Protein AF-K1QN65-F1 (afdb_monomer_lite)

Secondary structure (DSSP, 8-state):
--HHHHHHHHHHHTTSSS---------SSB-TT-B-SSGGGBTTS-EE--STTS--EEPPB-TTSB-SSGGGBPTTEEE-TTSBEEE-TT-EESSGGGBSSTT-EEEEPSSSS-EEEEPPP------TT----SHHHHHHHHHHHHHHHH-

Organism: Magallana gigas (NCBI:txid29159)

Sequence (151 aa):
MTPLGVLLLLLSAQVIQGQTLTIYTGSQCKSSNEECAGNDECCSRNCVLKNPGTNKRCSQSALGQRCLFGHDCEDDLKCGKMGQCCALYWQTCSKTKHCCDPNHRCVRVEGPTYRKCLYPRSNTVNLTGLRSWSVWNVLLYLILLRYFLIY

InterPro domains:
  IPR012632 Scorpion calcine [PS60028] (29-58)

Foldseek 3Di:
DDPVVVVVVVVVVVVPPDDPPPPPPPDQADAFFAADPALVRHQLSDWADPDPPDGTTHHAHEQFTFADAQVSHDPQWGQAPVRGTAHEFFGFDDAQVRHRDVQWGQADDPDDPTTGTDHPDPPPPVPVPPDPPPPVVVVVVVVVVVVVVVD

pLDDT: mean 78.66, std 17.0, range [43.91, 95.81]

Structure (mmCIF, N/CA/C/O backbone):
data_AF-K1QN65-F1
#
_entry.id   AF-K1QN65-F1
#
loop_
_atom_site.group_PDB
_atom_site.id
_atom_site.type_symbol
_atom_site.label_atom_id
_atom_site.label_alt_id
_atom_site.label_comp_id
_atom_site.label_asym_id
_atom_site.label_entity_id
_atom_site.label_seq_id
_atom_site.pdbx_PDB_ins_code
_atom_site.Cartn_x
_atom_site.Cartn_y
_atom_site.Cartn_z
_atom_site.occupancy
_atom_site.B_iso_or_equiv
_atom_site.auth_seq_id
_atom_site.auth_comp_id
_atom_site.auth_asym_id
_atom_site.auth_atom_id
_atom_site.pdbx_PDB_model_num
ATOM 1 N N . MET A 1 1 ? -39.515 -10.865 -48.310 1.00 51.31 1 MET A N 1
ATOM 2 C CA . MET A 1 1 ? -38.763 -10.140 -47.260 1.00 51.31 1 MET A CA 1
ATOM 3 C C . MET A 1 1 ? -37.483 -9.629 -47.893 1.00 51.31 1 MET A C 1
ATOM 5 O O . MET A 1 1 ? -36.727 -10.433 -48.421 1.00 51.31 1 MET A O 1
ATOM 9 N N . THR A 1 2 ? -37.305 -8.312 -47.973 1.00 48.38 2 THR A N 1
ATOM 10 C CA . THR A 1 2 ? -36.151 -7.703 -48.649 1.00 48.38 2 THR A CA 1
ATOM 11 C C . THR A 1 2 ? -34.904 -7.795 -47.757 1.00 48.38 2 THR A C 1
ATOM 13 O O . THR A 1 2 ? -35.020 -7.643 -46.539 1.00 48.38 2 THR A O 1
ATOM 16 N N . PRO A 1 3 ? -33.706 -8.025 -48.325 1.00 56.66 3 PRO A N 1
ATOM 17 C CA . PRO A 1 3 ? -32.462 -8.193 -47.557 1.00 56.66 3 PRO A CA 1
ATOM 18 C C . PRO A 1 3 ? -32.105 -6.966 -46.695 1.00 56.66 3 PRO A C 1
ATOM 20 O O . PRO A 1 3 ? -31.428 -7.093 -45.680 1.00 56.66 3 PRO A O 1
ATOM 23 N N . LEU A 1 4 ? -32.642 -5.791 -47.041 1.00 55.50 4 LEU A N 1
ATOM 24 C CA . LEU A 1 4 ? -32.541 -4.554 -46.261 1.00 55.50 4 LEU A CA 1
ATOM 25 C C . LEU A 1 4 ? -33.247 -4.619 -44.895 1.00 55.50 4 LEU A C 1
ATOM 27 O O . LEU A 1 4 ? -32.761 -4.030 -43.933 1.00 55.50 4 LEU A O 1
ATOM 31 N N . GLY A 1 5 ? -34.361 -5.350 -44.782 1.00 55.16 5 GLY A N 1
ATOM 32 C CA . GLY A 1 5 ? -35.112 -5.453 -43.525 1.00 55.16 5 GLY A CA 1
ATOM 33 C C . GLY A 1 5 ? -34.392 -6.284 -42.461 1.00 55.16 5 GLY A C 1
ATOM 34 O O . GLY A 1 5 ? -34.458 -5.968 -41.277 1.00 55.16 5 GLY A O 1
ATOM 35 N N . VAL A 1 6 ? -33.649 -7.311 -42.883 1.00 59.97 6 VAL A N 1
ATOM 36 C CA . VAL A 1 6 ? -32.860 -8.167 -41.979 1.00 59.97 6 VAL A CA 1
ATOM 37 C C . VAL A 1 6 ? -31.619 -7.427 -41.471 1.00 59.97 6 VAL A C 1
ATOM 39 O O . VAL A 1 6 ? -31.264 -7.551 -40.301 1.00 59.97 6 VAL A O 1
ATOM 42 N N . LEU A 1 7 ? -31.000 -6.593 -42.314 1.00 55.91 7 LEU A N 1
ATOM 43 C CA . LEU A 1 7 ? -29.834 -5.789 -41.938 1.00 55.91 7 LEU A CA 1
ATOM 44 C C . LEU A 1 7 ? -30.181 -4.723 -40.880 1.00 55.91 7 LEU A C 1
ATOM 46 O O . LEU A 1 7 ? -29.434 -4.536 -39.923 1.00 55.91 7 LEU A O 1
ATOM 50 N N . LEU A 1 8 ? -31.342 -4.072 -41.011 1.00 57.69 8 LEU A N 1
ATOM 51 C CA . LEU A 1 8 ? -31.841 -3.086 -40.042 1.00 57.69 8 LEU A CA 1
ATOM 52 C C . LEU A 1 8 ? -32.211 -3.711 -38.685 1.00 57.69 8 LEU A C 1
ATOM 54 O O . LEU A 1 8 ? -31.972 -3.094 -37.649 1.00 57.69 8 LEU A O 1
ATOM 58 N N . LEU A 1 9 ? -32.725 -4.946 -38.678 1.00 57.47 9 LEU A N 1
ATOM 59 C CA . LEU A 1 9 ? -32.994 -5.714 -37.453 1.00 57.47 9 LEU A CA 1
ATOM 60 C C . LEU A 1 9 ? -31.711 -6.175 -36.740 1.00 57.47 9 LEU A C 1
ATOM 62 O O . LEU A 1 9 ? -31.667 -6.210 -35.513 1.00 57.47 9 LEU A O 1
ATOM 66 N N . LEU A 1 10 ? -30.650 -6.494 -37.485 1.00 56.09 10 LEU A N 1
ATOM 67 C CA . LEU A 1 10 ? -29.349 -6.842 -36.900 1.00 56.09 10 LEU A CA 1
ATOM 68 C C . LEU A 1 10 ? -28.614 -5.615 -36.337 1.00 56.09 10 LEU A C 1
ATOM 70 O O . LEU A 1 10 ? -27.942 -5.724 -35.312 1.00 56.09 10 LEU A O 1
ATOM 74 N N . LEU A 1 11 ? -28.770 -4.444 -36.963 1.00 55.41 11 LEU A N 1
ATOM 75 C CA . LEU A 1 11 ? -28.167 -3.192 -36.494 1.00 55.41 11 LEU A CA 1
ATOM 76 C C . LEU A 1 11 ? -28.820 -2.664 -35.207 1.00 55.41 11 LEU A C 1
ATOM 78 O O . LEU A 1 11 ? -28.114 -2.146 -34.343 1.00 55.41 11 LEU A O 1
ATOM 82 N N . SER A 1 12 ? -30.134 -2.834 -35.022 1.00 55.50 12 SER A N 1
ATOM 83 C CA . SER A 1 12 ? -30.808 -2.426 -33.779 1.00 55.50 12 SER A CA 1
ATOM 84 C C . SER A 1 12 ? -30.520 -3.362 -32.597 1.00 55.50 12 SER A C 1
ATOM 86 O O . SER A 1 12 ? -30.500 -2.909 -31.452 1.00 55.50 12 SER A O 1
ATOM 88 N N . ALA A 1 13 ? -30.201 -4.637 -32.851 1.00 53.53 13 ALA A N 1
ATOM 89 C CA . ALA A 1 13 ? -29.828 -5.594 -31.807 1.00 53.53 13 ALA A CA 1
ATOM 90 C C . ALA A 1 13 ? -28.455 -5.305 -31.159 1.00 53.53 13 ALA A C 1
ATOM 92 O O . ALA A 1 13 ? -28.210 -5.714 -30.024 1.00 53.53 13 ALA A O 1
ATOM 93 N N . GLN A 1 14 ? -27.566 -4.568 -31.836 1.00 53.50 14 GLN A N 1
ATOM 94 C CA . GLN A 1 14 ? -26.216 -4.258 -31.337 1.00 53.50 14 GLN A CA 1
ATOM 95 C C . GLN A 1 14 ? -26.189 -3.066 -30.360 1.00 53.50 14 GLN A C 1
ATOM 97 O O . GLN A 1 14 ? -25.209 -2.878 -29.644 1.00 53.50 14 GLN A O 1
ATOM 102 N N . VAL A 1 15 ? -27.264 -2.271 -30.282 1.00 52.78 15 VAL A N 1
ATOM 103 C CA . VAL A 1 15 ? -27.302 -1.052 -29.447 1.00 52.78 15 VAL A CA 1
ATOM 104 C C . VAL A 1 15 ? -27.644 -1.354 -27.977 1.00 52.78 15 VAL A C 1
ATOM 106 O O . VAL A 1 15 ? -27.404 -0.527 -27.103 1.00 52.78 15 VAL A O 1
ATOM 109 N N . ILE A 1 16 ? -28.138 -2.557 -27.658 1.00 54.09 16 ILE A N 1
ATOM 110 C CA . ILE A 1 16 ? -28.625 -2.894 -26.304 1.00 54.09 16 ILE A CA 1
ATOM 111 C C . ILE A 1 16 ? -27.548 -3.579 -25.434 1.00 54.09 16 ILE A C 1
ATOM 113 O O . ILE A 1 16 ? -27.672 -3.625 -24.213 1.00 54.09 16 ILE A O 1
ATOM 117 N N . GLN A 1 17 ? -26.438 -4.059 -26.005 1.00 51.75 17 GLN A N 1
ATOM 118 C CA . GLN A 1 17 ? -25.440 -4.842 -25.251 1.00 51.75 17 GLN A CA 1
ATOM 119 C C . GLN A 1 17 ? -24.368 -4.017 -24.506 1.00 51.75 17 GLN A C 1
ATOM 121 O O . GLN A 1 17 ? -23.440 -4.589 -23.942 1.00 51.75 17 GLN A O 1
ATOM 126 N N . GLY A 1 18 ? -24.463 -2.686 -24.479 1.00 50.00 18 GLY A N 1
ATOM 127 C CA . GLY A 1 18 ? -23.316 -1.845 -24.117 1.00 50.00 18 GLY A CA 1
ATOM 128 C C . GLY A 1 18 ? -23.246 -1.277 -22.700 1.00 50.00 18 GLY A C 1
ATOM 129 O O . GLY A 1 18 ? -22.216 -0.700 -22.362 1.00 50.00 18 GLY A O 1
ATOM 130 N N . GLN A 1 19 ? -24.294 -1.359 -21.877 1.00 49.69 19 GLN A N 1
ATOM 131 C CA . GLN A 1 19 ? -24.294 -0.685 -20.569 1.00 49.69 19 GLN A CA 1
ATOM 132 C C . GLN A 1 19 ? -24.892 -1.562 -19.474 1.00 49.69 19 GLN A C 1
ATOM 134 O O . GLN A 1 19 ? -25.920 -1.251 -18.877 1.00 49.69 19 GLN A O 1
ATOM 139 N N . THR A 1 20 ? -24.206 -2.658 -19.151 1.00 49.75 20 THR A N 1
ATOM 140 C CA . THR A 1 20 ? -24.301 -3.176 -17.787 1.00 49.75 20 THR A CA 1
ATOM 141 C C . THR A 1 20 ? -23.726 -2.107 -16.863 1.00 49.75 20 THR A C 1
ATOM 143 O O . THR A 1 20 ? -22.509 -1.965 -16.744 1.00 49.75 20 THR A O 1
ATOM 146 N N . LEU A 1 21 ? -24.607 -1.326 -16.237 1.00 47.38 21 LEU A N 1
ATOM 147 C CA . LEU A 1 21 ? -24.290 -0.561 -15.040 1.00 47.38 21 LEU A CA 1
ATOM 148 C C . LEU A 1 21 ? -23.744 -1.552 -14.011 1.00 47.38 21 LEU A C 1
ATOM 150 O O . LEU A 1 21 ? -24.495 -2.260 -13.342 1.00 47.38 21 LEU A O 1
ATOM 154 N N . THR A 1 22 ? -22.421 -1.640 -13.912 1.00 49.88 22 THR A N 1
ATOM 155 C CA . THR A 1 22 ? -21.754 -2.258 -12.771 1.00 49.88 22 THR A CA 1
ATOM 156 C C . THR A 1 22 ? -22.137 -1.430 -11.555 1.00 49.88 22 THR A C 1
ATOM 158 O O . THR A 1 22 ? -21.537 -0.391 -11.280 1.00 49.88 22 THR A O 1
ATOM 161 N N . ILE A 1 23 ? -23.183 -1.863 -10.852 1.00 43.91 23 ILE A N 1
ATOM 162 C CA . ILE A 1 23 ? -23.490 -1.397 -9.508 1.00 43.91 23 ILE A CA 1
ATOM 163 C C . ILE A 1 23 ? -22.289 -1.819 -8.668 1.00 43.91 23 ILE A C 1
ATOM 165 O O . ILE A 1 23 ? -22.143 -2.979 -8.288 1.00 43.91 23 ILE A O 1
ATOM 169 N N . TYR A 1 24 ? -21.375 -0.879 -8.453 1.00 46.38 24 TYR A N 1
ATOM 170 C CA . TYR A 1 24 ? -20.308 -1.023 -7.484 1.00 46.38 24 TYR A CA 1
ATOM 171 C C . TYR A 1 24 ? -21.012 -1.057 -6.129 1.00 46.38 24 TYR A C 1
ATOM 173 O O . TYR A 1 24 ? -21.401 -0.017 -5.600 1.00 46.38 24 TYR A O 1
ATOM 181 N N . THR A 1 25 ? -21.283 -2.252 -5.602 1.00 50.25 25 THR A N 1
ATOM 182 C CA . THR A 1 25 ? -21.741 -2.393 -4.222 1.00 50.25 25 THR A CA 1
ATOM 183 C C . THR A 1 25 ? -20.646 -1.783 -3.358 1.00 50.25 25 THR A C 1
ATOM 185 O O . THR A 1 25 ? -19.572 -2.378 -3.219 1.00 50.25 25 THR A O 1
ATOM 188 N N . GLY A 1 26 ? -20.881 -0.561 -2.869 1.00 53.69 26 GLY A N 1
ATOM 189 C CA . GLY A 1 26 ? -20.003 0.117 -1.923 1.00 53.69 26 GLY A CA 1
ATOM 190 C C . GLY A 1 26 ? -19.619 -0.863 -0.823 1.00 53.69 26 GLY A C 1
ATOM 191 O O . GLY A 1 26 ? -20.431 -1.698 -0.415 1.00 53.69 26 GLY A O 1
ATOM 192 N N . SER A 1 27 ? -18.350 -0.851 -0.430 1.00 58.31 27 SER A N 1
ATOM 193 C CA . SER A 1 27 ? -17.815 -1.807 0.533 1.00 58.31 27 SER A CA 1
ATOM 194 C C . SER A 1 27 ? -18.710 -1.884 1.772 1.00 58.31 27 SER A C 1
ATOM 196 O O . SER A 1 27 ? -18.947 -0.869 2.412 1.00 58.31 27 SER A O 1
ATOM 198 N N . GLN A 1 28 ? -19.178 -3.084 2.134 1.00 77.56 28 GLN A N 1
ATOM 199 C CA . GLN A 1 28 ? -19.981 -3.317 3.347 1.00 77.56 28 GLN A CA 1
ATOM 200 C C . GLN A 1 28 ? -19.153 -3.247 4.645 1.00 77.56 28 GLN A C 1
ATOM 202 O O . GLN A 1 28 ? -19.383 -4.004 5.580 1.00 77.56 28 GLN A O 1
ATOM 207 N N . CYS A 1 29 ? -18.130 -2.400 4.679 1.00 86.88 29 CYS A N 1
ATOM 208 C CA . CYS A 1 29 ? -17.300 -2.177 5.850 1.00 86.88 29 CYS A CA 1
ATOM 209 C C . CYS A 1 29 ? -17.156 -0.677 6.087 1.00 86.88 29 CYS A C 1
ATOM 211 O O . CYS A 1 29 ? -17.191 0.117 5.147 1.00 86.88 29 CYS A O 1
ATOM 213 N N . LYS A 1 30 ? -17.002 -0.328 7.357 1.00 91.06 30 LYS A N 1
ATOM 214 C CA . LYS A 1 30 ? -16.789 1.016 7.860 1.00 91.06 30 LYS A CA 1
ATOM 215 C C . LYS A 1 30 ? -15.368 1.484 7.570 1.00 91.06 30 LYS A C 1
ATOM 217 O O . LYS A 1 30 ? -14.399 0.723 7.718 1.00 91.06 30 LYS A O 1
ATOM 222 N N . SER A 1 31 ? -15.270 2.731 7.134 1.00 89.62 31 SER A N 1
ATOM 223 C CA . SER A 1 31 ? -14.027 3.404 6.758 1.00 89.62 31 SER A CA 1
ATOM 224 C C . SER A 1 31 ? -13.258 3.901 7.985 1.00 89.62 31 SER A C 1
ATOM 226 O O . SER A 1 31 ? -13.712 3.789 9.126 1.00 89.62 31 SER A O 1
ATOM 228 N N . SER A 1 32 ? -12.053 4.432 7.767 1.00 91.00 32 SER A N 1
ATOM 229 C CA . SER A 1 32 ? -11.221 4.955 8.857 1.00 91.00 32 SER A CA 1
ATOM 230 C C . SER A 1 32 ? -11.960 6.050 9.638 1.00 91.00 32 SER A C 1
ATOM 232 O O . SER A 1 32 ? -12.614 6.905 9.047 1.00 91.00 32 SER A O 1
ATOM 234 N N . ASN A 1 33 ? -11.822 6.050 10.970 1.00 91.06 33 ASN A N 1
ATOM 235 C CA . ASN A 1 33 ? -12.437 7.015 11.896 1.00 91.06 33 ASN A CA 1
ATOM 236 C C . ASN A 1 33 ? -13.970 6.914 12.065 1.00 91.06 33 ASN A C 1
ATOM 238 O O . ASN A 1 33 ? -14.542 7.700 12.824 1.00 91.06 33 ASN A O 1
ATOM 242 N N . GLU A 1 34 ? -14.632 5.939 11.443 1.00 91.31 34 GLU A N 1
ATOM 243 C CA . GLU A 1 34 ? -16.038 5.626 11.722 1.00 91.31 34 GLU A CA 1
ATOM 244 C C . GLU A 1 34 ? -16.183 4.786 12.998 1.00 91.31 34 GLU A C 1
ATOM 246 O O . GLU A 1 34 ? -15.299 4.000 13.345 1.00 91.31 34 GLU A O 1
ATOM 251 N N . GLU A 1 35 ? -17.291 4.960 13.722 1.00 94.62 35 GLU A N 1
ATOM 252 C CA . GLU A 1 35 ? -17.549 4.246 14.979 1.00 94.62 35 GLU A CA 1
ATOM 253 C C . GLU A 1 35 ? -17.878 2.774 14.739 1.00 94.62 35 GLU A C 1
ATOM 255 O O . GLU A 1 35 ? -18.692 2.447 13.876 1.00 94.62 35 GLU A O 1
ATOM 260 N N . CYS A 1 36 ? -17.285 1.883 15.529 1.00 93.94 36 CYS A N 1
ATOM 261 C CA . CYS A 1 36 ? -17.402 0.433 15.376 1.00 93.94 36 CYS A CA 1
ATOM 262 C C . CYS A 1 36 ? -17.655 -0.246 16.725 1.00 93.94 36 CYS A C 1
ATOM 264 O O . CYS A 1 36 ? -17.140 0.198 17.755 1.00 93.94 36 CYS A O 1
ATOM 266 N N . ALA A 1 37 ? -18.428 -1.336 16.727 1.00 93.62 37 ALA A N 1
ATOM 267 C CA . ALA A 1 37 ? -18.563 -2.198 17.901 1.00 93.62 37 ALA A CA 1
ATOM 268 C C . ALA A 1 37 ? -17.587 -3.386 17.834 1.00 93.62 37 ALA A C 1
ATOM 270 O O . ALA A 1 37 ? -17.024 -3.775 18.865 1.00 93.62 37 ALA A O 1
ATOM 271 N N . GLY A 1 38 ? -17.342 -3.908 16.627 1.00 92.56 38 GLY A N 1
ATOM 272 C CA . GLY A 1 38 ? -16.439 -5.025 16.346 1.00 92.56 38 GLY A CA 1
ATOM 273 C C . GLY A 1 38 ? -15.384 -4.746 15.270 1.00 92.56 38 GLY A C 1
ATOM 274 O O . GLY A 1 38 ? -15.469 -3.795 14.494 1.00 92.56 38 GLY A O 1
ATOM 275 N N . ASN A 1 39 ? -14.359 -5.602 15.227 1.00 92.44 39 ASN A N 1
ATOM 276 C CA . ASN A 1 39 ? -13.286 -5.547 14.226 1.00 92.44 39 ASN A CA 1
ATOM 277 C C . ASN A 1 39 ? -13.780 -5.877 12.811 1.00 92.44 39 ASN A C 1
ATOM 279 O O . ASN A 1 39 ? -13.245 -5.365 11.833 1.00 92.44 39 ASN A O 1
ATOM 283 N N . ASP A 1 40 ? -14.775 -6.747 12.704 1.00 91.94 40 ASP A N 1
ATOM 284 C CA . ASP A 1 40 ? -15.399 -7.215 11.467 1.00 91.94 40 ASP A CA 1
ATOM 285 C C . ASP A 1 40 ? -16.179 -6.124 10.726 1.00 91.94 40 ASP A C 1
ATOM 287 O O . ASP A 1 40 ? -16.307 -6.192 9.504 1.00 91.94 40 ASP A O 1
ATOM 291 N N . GLU A 1 41 ? -16.614 -5.084 11.437 1.00 92.38 41 GLU A N 1
ATOM 292 C CA . GLU A 1 41 ? -17.245 -3.916 10.829 1.00 92.38 41 GLU A CA 1
ATOM 293 C C . GLU A 1 41 ? -16.256 -3.065 10.029 1.00 92.38 41 GLU A C 1
ATOM 295 O O . GLU A 1 41 ? -16.667 -2.386 9.097 1.00 92.38 41 GLU A O 1
ATOM 300 N N . CYS A 1 42 ? -14.963 -3.080 10.361 1.00 91.62 42 CYS A N 1
ATOM 301 C CA . CYS A 1 42 ? -13.974 -2.166 9.790 1.00 91.62 42 CYS A CA 1
ATOM 302 C C . CYS A 1 42 ? -13.306 -2.726 8.529 1.00 91.62 42 CYS A C 1
ATOM 304 O O . CYS A 1 42 ? -12.875 -3.882 8.496 1.00 91.62 42 CYS A O 1
ATOM 306 N N . CYS A 1 43 ? -13.081 -1.885 7.515 1.00 89.44 43 CYS A N 1
ATOM 307 C CA . CYS A 1 43 ? -12.331 -2.291 6.317 1.00 89.44 43 CYS A CA 1
ATOM 308 C C . CYS A 1 43 ? -10.875 -2.680 6.629 1.00 89.44 43 CYS A C 1
ATOM 310 O O . CYS A 1 43 ? -10.324 -3.595 6.008 1.00 89.44 43 CYS A O 1
ATOM 312 N N . SER A 1 44 ? -10.294 -2.048 7.652 1.00 91.75 44 SER A N 1
ATOM 313 C CA . SER A 1 44 ? -8.983 -2.371 8.224 1.00 91.75 44 SER A CA 1
ATOM 314 C C . SER A 1 44 ? -8.975 -3.633 9.093 1.00 91.75 44 SER A C 1
ATOM 316 O O . SER A 1 44 ? -7.914 -4.112 9.496 1.00 91.75 44 SER A O 1
ATOM 318 N N . ARG A 1 45 ? -10.156 -4.200 9.378 1.00 92.62 45 ARG A N 1
ATOM 319 C CA . ARG A 1 45 ? -10.392 -5.284 10.345 1.00 92.62 45 ARG A CA 1
ATOM 320 C C . ARG A 1 45 ? -9.953 -4.962 11.772 1.00 92.62 45 ARG A C 1
ATOM 322 O O . ARG A 1 45 ? -9.623 -5.869 12.535 1.00 92.62 45 ARG A O 1
ATOM 329 N N . ASN A 1 46 ? -9.896 -3.680 12.116 1.00 93.75 46 ASN A N 1
ATOM 330 C CA . ASN A 1 46 ? -9.360 -3.242 13.390 1.00 93.75 46 ASN A CA 1
ATOM 331 C C . ASN A 1 46 ? -10.173 -2.068 13.949 1.00 93.75 46 ASN A C 1
ATOM 333 O O . ASN A 1 46 ? -10.199 -0.976 13.379 1.00 93.75 46 ASN A O 1
ATOM 337 N N . CYS A 1 47 ? -10.839 -2.324 15.072 1.00 94.81 47 CYS A N 1
ATOM 338 C CA . CYS A 1 47 ? -11.691 -1.402 15.804 1.00 94.81 47 CYS A CA 1
ATOM 339 C C . CYS A 1 47 ? -11.013 -1.038 17.127 1.00 94.81 47 CYS A C 1
ATOM 341 O O . CYS A 1 47 ? -10.903 -1.859 18.041 1.00 94.81 47 CYS A O 1
ATOM 343 N N . VAL A 1 48 ? -10.535 0.201 17.231 1.00 95.00 48 VAL A N 1
ATOM 344 C CA . VAL A 1 48 ? -9.652 0.633 18.319 1.00 95.00 48 VAL A CA 1
ATOM 345 C C . VAL A 1 48 ? -10.220 1.833 19.063 1.00 95.00 48 VAL A C 1
ATOM 347 O O . VAL A 1 48 ? -10.816 2.741 18.484 1.00 95.00 48 VAL A O 1
ATOM 350 N N . LEU A 1 49 ? -10.010 1.858 20.377 1.00 94.19 49 LEU A N 1
ATOM 351 C CA . LEU A 1 49 ? -10.281 3.033 21.195 1.00 94.19 49 LEU A CA 1
ATOM 352 C C . LEU A 1 49 ? -9.051 3.947 21.156 1.00 94.19 49 LEU A C 1
ATOM 354 O O . LEU A 1 49 ? -8.059 3.654 21.817 1.00 94.19 49 LEU A O 1
ATOM 358 N N . LYS A 1 50 ? -9.095 5.028 20.365 1.00 85.38 50 LYS A N 1
ATOM 359 C CA . LYS A 1 50 ? -7.956 5.960 20.258 1.00 85.38 50 LYS A CA 1
ATOM 360 C C . LYS A 1 50 ? -7.779 6.829 21.505 1.00 85.38 50 LYS A C 1
ATOM 362 O O . LYS A 1 50 ? -6.646 7.067 21.900 1.00 85.38 50 LYS A O 1
ATOM 367 N N . ASN A 1 51 ? -8.877 7.281 22.114 1.00 87.00 51 ASN A N 1
ATOM 368 C CA . ASN A 1 51 ? -8.857 8.158 23.283 1.00 87.00 51 ASN A CA 1
ATOM 369 C C . ASN A 1 51 ? -9.757 7.598 24.395 1.00 87.00 51 ASN A C 1
ATOM 371 O O . ASN A 1 51 ? -10.842 7.089 24.103 1.00 87.00 51 ASN A O 1
ATOM 375 N N . PRO A 1 52 ? -9.353 7.697 25.672 1.00 90.06 52 PRO A N 1
ATOM 376 C CA . PRO A 1 52 ? -10.226 7.337 26.783 1.00 90.06 52 PRO A CA 1
ATOM 377 C C . PRO A 1 52 ? -11.465 8.246 26.809 1.00 90.06 52 PRO A C 1
ATOM 379 O O . PRO 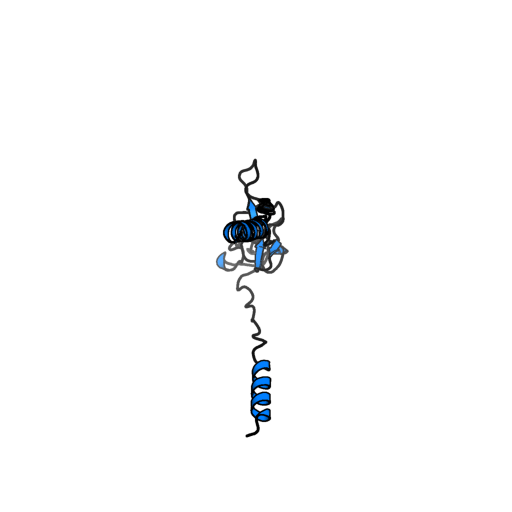A 1 52 ? -11.367 9.451 26.592 1.00 90.06 52 PRO A O 1
ATOM 382 N N . GLY A 1 53 ? -12.638 7.663 27.069 1.00 89.56 53 GLY A N 1
ATOM 383 C CA . GLY A 1 53 ? -13.912 8.391 27.132 1.00 89.56 53 GLY A CA 1
ATOM 384 C C . GLY A 1 53 ? -14.609 8.632 25.786 1.00 89.56 53 GLY A C 1
ATOM 385 O O . GLY A 1 53 ? -15.656 9.271 25.772 1.00 89.56 53 GLY A O 1
ATOM 386 N N . THR A 1 54 ? -14.081 8.124 24.666 1.00 88.94 54 THR A N 1
ATOM 387 C CA . THR A 1 54 ? -14.754 8.182 23.353 1.00 88.94 54 THR A CA 1
ATOM 388 C C . THR A 1 54 ? -15.273 6.813 22.906 1.00 88.94 54 THR A C 1
ATOM 390 O O . THR A 1 54 ? -14.941 5.788 23.495 1.00 88.94 54 THR A O 1
ATOM 393 N N . ASN A 1 55 ? -16.055 6.770 21.824 1.00 93.56 55 ASN A N 1
ATOM 394 C CA . ASN A 1 55 ? -16.420 5.506 21.180 1.00 93.56 55 ASN A CA 1
ATOM 395 C C . ASN A 1 55 ? -15.213 4.880 20.458 1.00 93.56 55 ASN A C 1
ATOM 397 O O . ASN A 1 55 ? -14.279 5.580 20.048 1.00 93.56 55 ASN A O 1
ATOM 401 N N . LYS A 1 56 ? -15.231 3.551 20.296 1.00 95.81 56 LYS A N 1
ATOM 402 C CA . LYS A 1 56 ? -14.253 2.834 19.464 1.00 95.81 56 LYS A CA 1
ATOM 403 C C . LYS A 1 56 ? -14.458 3.191 17.995 1.00 95.81 56 LYS A C 1
ATOM 405 O O . LYS A 1 56 ? -15.591 3.375 17.551 1.00 95.81 56 LYS A O 1
ATOM 410 N N . ARG A 1 57 ? -13.361 3.283 17.246 1.00 94.50 57 ARG A N 1
ATOM 411 C CA . ARG A 1 57 ? -13.366 3.679 15.836 1.00 94.50 57 ARG A CA 1
ATOM 412 C C . ARG A 1 57 ? -12.450 2.807 14.995 1.00 94.50 57 ARG A C 1
ATOM 414 O O . ARG A 1 57 ? -11.438 2.300 15.484 1.00 94.50 57 ARG A O 1
ATOM 421 N N . CYS A 1 58 ? -12.790 2.655 13.724 1.00 93.56 58 CYS A N 1
ATOM 422 C CA . CYS A 1 58 ? -11.976 1.903 12.784 1.00 93.56 58 CYS A CA 1
ATOM 423 C C . CYS A 1 58 ? -10.615 2.578 12.580 1.00 93.56 58 CYS A C 1
ATOM 425 O O . CYS A 1 58 ? -10.527 3.800 12.411 1.00 93.56 58 CYS A O 1
ATOM 427 N N . SER A 1 59 ? -9.541 1.785 12.602 1.00 94.69 59 SER A N 1
ATOM 428 C CA . SER A 1 59 ? -8.205 2.276 12.260 1.00 94.69 59 SER A CA 1
ATOM 429 C C . SER A 1 59 ? -8.056 2.457 10.751 1.00 94.69 59 SER A C 1
ATOM 431 O O . SER A 1 59 ? -8.848 1.924 9.969 1.00 94.69 59 SER A O 1
ATOM 433 N N . GLN A 1 60 ? -6.987 3.144 10.350 1.00 95.00 60 GLN A N 1
ATOM 434 C CA . GLN A 1 60 ? -6.533 3.130 8.964 1.00 95.00 60 GLN A CA 1
ATOM 435 C C . GLN A 1 60 ? -6.207 1.701 8.509 1.00 95.00 60 GLN A C 1
ATOM 437 O O . GLN A 1 60 ? -5.932 0.810 9.318 1.00 95.00 60 GLN A O 1
ATOM 442 N N . SER A 1 61 ? -6.294 1.507 7.201 1.00 94.38 61 SER A N 1
ATOM 443 C CA . SER A 1 61 ? -6.081 0.258 6.493 1.00 94.38 61 SER A CA 1
ATOM 444 C C . SER A 1 61 ? -4.612 0.109 6.111 1.00 94.38 61 SER A C 1
ATOM 446 O O . SER A 1 61 ? -4.018 0.984 5.478 1.00 94.38 61 SER A O 1
ATOM 448 N N . ALA A 1 62 ? -4.038 -1.028 6.475 1.00 94.38 62 ALA A N 1
ATOM 449 C CA . ALA A 1 62 ? -2.664 -1.391 6.182 1.00 94.38 62 ALA A CA 1
ATOM 450 C C . ALA A 1 62 ? -2.476 -1.824 4.719 1.00 94.38 62 ALA A C 1
ATOM 452 O O . ALA A 1 62 ? -3.422 -1.999 3.942 1.00 94.38 62 ALA A O 1
ATOM 453 N N . LEU A 1 63 ? -1.222 -2.064 4.338 1.00 94.44 63 LEU A N 1
ATOM 454 C CA . LEU A 1 63 ? -0.848 -2.500 2.994 1.00 94.44 63 LEU A CA 1
ATOM 455 C C . LEU A 1 63 ? -1.654 -3.727 2.518 1.00 94.44 63 LEU A C 1
ATOM 457 O O . LEU A 1 63 ? -1.624 -4.801 3.120 1.00 94.44 63 LEU A O 1
ATOM 461 N N . GLY A 1 64 ? -2.324 -3.587 1.374 1.00 91.44 64 GLY A N 1
ATOM 462 C CA . GLY A 1 64 ? -3.143 -4.622 0.741 1.00 91.44 64 GLY A CA 1
ATOM 463 C C . GLY A 1 64 ? -4.557 -4.771 1.314 1.00 91.44 64 GLY A C 1
ATOM 464 O O . GLY A 1 64 ? -5.317 -5.602 0.810 1.00 91.44 64 GLY A O 1
ATOM 465 N N . GLN A 1 65 ? -4.927 -3.996 2.337 1.00 92.25 65 GLN A N 1
ATOM 466 C CA . GLN A 1 65 ? -6.297 -3.936 2.849 1.00 92.25 65 GLN A CA 1
ATOM 467 C C . GLN A 1 65 ? -7.177 -3.031 1.983 1.00 92.25 65 GLN A C 1
ATOM 469 O O . GLN A 1 65 ? -6.675 -2.269 1.159 1.00 92.25 65 GLN A O 1
ATOM 474 N N . ARG A 1 66 ? -8.501 -3.163 2.126 1.00 90.06 66 ARG A N 1
ATOM 475 C CA . ARG A 1 66 ? -9.471 -2.406 1.325 1.00 90.06 66 ARG A CA 1
ATOM 476 C C . ARG A 1 66 ? -9.476 -0.929 1.708 1.00 90.06 66 ARG A C 1
ATOM 478 O O . ARG A 1 66 ? -9.331 -0.605 2.877 1.00 90.06 66 ARG A O 1
ATOM 485 N N . CYS A 1 67 ? -9.709 -0.066 0.729 1.00 90.06 67 CYS A N 1
ATOM 486 C CA . CYS A 1 67 ? -9.875 1.372 0.918 1.00 90.06 67 CYS A CA 1
ATOM 487 C C . CYS A 1 67 ? -10.858 1.935 -0.111 1.00 90.06 67 CYS A C 1
ATOM 489 O O . CYS A 1 67 ? -10.997 1.384 -1.209 1.00 90.06 67 CYS A O 1
ATOM 491 N N . LEU A 1 68 ? -11.508 3.043 0.242 1.00 87.50 68 LEU A N 1
ATOM 492 C CA . LEU A 1 68 ? -12.324 3.842 -0.673 1.00 87.50 68 LEU A CA 1
ATOM 493 C C . LEU A 1 68 ? -11.576 5.117 -1.068 1.00 87.50 68 LEU A C 1
ATOM 495 O O . LEU A 1 68 ? -11.563 5.505 -2.237 1.00 87.50 68 LEU A O 1
ATOM 499 N N . PHE A 1 69 ? -10.901 5.731 -0.099 1.00 87.31 69 PHE A N 1
ATOM 500 C CA . PHE A 1 69 ? -10.194 6.991 -0.252 1.00 87.31 69 PHE A CA 1
ATOM 501 C C . PHE A 1 69 ? -8.746 6.885 0.224 1.00 87.31 69 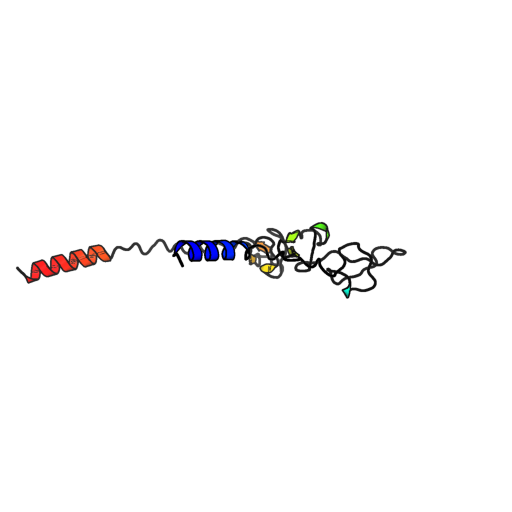PHE A C 1
ATOM 503 O O . PHE A 1 69 ? -8.368 5.991 0.974 1.00 87.31 69 PHE A O 1
ATOM 510 N N . GLY A 1 70 ? -7.907 7.832 -0.204 1.00 86.44 70 GLY A N 1
ATOM 511 C CA . GLY A 1 70 ? -6.496 7.862 0.196 1.00 86.44 70 GLY A CA 1
ATOM 512 C C . GLY A 1 70 ? -6.293 7.959 1.712 1.00 86.44 70 GLY A C 1
ATOM 513 O O . GLY A 1 70 ? -5.411 7.297 2.238 1.00 86.44 70 GLY A O 1
ATOM 514 N N . HIS A 1 71 ? -7.146 8.716 2.410 1.00 88.38 71 HIS A N 1
ATOM 515 C CA . HIS A 1 71 ? -7.066 8.902 3.864 1.00 88.38 71 HIS A CA 1
ATOM 516 C C . HIS A 1 71 ? -7.469 7.659 4.676 1.00 88.38 71 HIS A C 1
ATOM 518 O O . HIS A 1 71 ? -7.223 7.613 5.882 1.00 88.38 71 HIS A O 1
ATOM 524 N N . ASP A 1 72 ? -8.083 6.655 4.038 1.00 90.81 72 ASP A N 1
ATOM 525 C CA . ASP A 1 72 ? -8.387 5.382 4.692 1.00 90.81 72 ASP A CA 1
ATOM 526 C C . ASP A 1 72 ? -7.131 4.553 4.940 1.00 90.81 72 ASP A C 1
ATOM 528 O O . ASP A 1 72 ? -7.162 3.668 5.787 1.00 90.81 72 ASP A O 1
ATOM 532 N N . CYS A 1 73 ? -6.056 4.790 4.189 1.00 93.50 73 CYS A N 1
ATOM 533 C CA . CYS A 1 73 ? -4.819 4.031 4.294 1.00 93.50 73 CYS A CA 1
ATOM 534 C C . CYS A 1 73 ? -3.888 4.606 5.365 1.00 93.50 73 CYS A C 1
ATOM 536 O O . CYS A 1 73 ? -3.984 5.783 5.710 1.00 93.50 73 CYS A O 1
ATOM 538 N N . GLU A 1 74 ? -2.994 3.763 5.886 1.00 93.81 74 GLU A N 1
ATOM 539 C CA . GLU A 1 74 ? -1.870 4.207 6.719 1.00 93.81 74 GLU A CA 1
ATOM 540 C C . GLU A 1 74 ? -0.979 5.206 5.967 1.00 93.81 74 GLU A C 1
ATOM 542 O O . GLU A 1 74 ? -0.994 5.280 4.732 1.00 93.81 74 GLU A O 1
ATOM 547 N N . ASP A 1 75 ? -0.185 5.958 6.725 1.00 88.00 75 ASP A N 1
ATOM 548 C CA . ASP A 1 75 ? 0.774 6.909 6.172 1.00 88.00 75 ASP A CA 1
ATOM 549 C C . ASP A 1 75 ? 1.715 6.218 5.162 1.00 88.00 75 ASP A C 1
ATOM 551 O O . ASP A 1 75 ? 2.017 5.028 5.266 1.00 88.00 75 ASP A O 1
ATOM 555 N N . ASP A 1 76 ? 2.136 6.958 4.134 1.00 88.00 76 ASP A N 1
ATOM 556 C CA . ASP A 1 76 ? 2.937 6.479 2.991 1.00 88.00 76 ASP A CA 1
ATOM 557 C C . ASP A 1 76 ? 2.255 5.486 2.028 1.00 88.00 76 ASP A C 1
ATOM 559 O O . ASP A 1 76 ? 2.850 5.086 1.013 1.00 88.00 76 ASP A O 1
ATOM 563 N N . LEU A 1 77 ? 0.995 5.123 2.279 1.00 94.19 77 LEU A N 1
ATOM 564 C CA . LEU A 1 77 ? 0.186 4.307 1.380 1.00 94.19 77 LEU A CA 1
ATOM 565 C C . LEU A 1 77 ? -0.827 5.155 0.609 1.00 94.19 77 LEU A C 1
ATOM 567 O O . LEU A 1 77 ? -1.270 6.220 1.031 1.00 94.19 77 LEU A O 1
ATOM 571 N N . LYS A 1 78 ? -1.227 4.654 -0.559 1.00 94.62 78 LYS A N 1
ATOM 572 C CA . LYS A 1 78 ? -2.267 5.267 -1.385 1.00 94.62 78 LYS A CA 1
ATOM 573 C C . LYS A 1 78 ? -3.367 4.260 -1.656 1.00 94.62 78 LYS A C 1
ATOM 575 O O . LYS A 1 78 ? -3.093 3.084 -1.879 1.00 94.62 78 LYS A O 1
ATOM 580 N N . CYS A 1 79 ? -4.609 4.728 -1.716 1.00 93.06 79 CYS A N 1
ATOM 581 C CA . CYS A 1 79 ? -5.685 3.889 -2.215 1.00 93.06 79 CYS A CA 1
ATOM 582 C C . CYS A 1 79 ? -5.544 3.698 -3.733 1.00 93.06 79 CYS A C 1
ATOM 584 O O . CYS A 1 79 ? -5.665 4.647 -4.514 1.00 93.06 79 CYS A O 1
ATOM 586 N N . GLY A 1 80 ? -5.202 2.478 -4.147 1.00 90.38 80 GLY A N 1
ATOM 587 C CA . GLY A 1 80 ? -4.993 2.119 -5.545 1.00 90.38 80 GLY A CA 1
ATOM 588 C C . GLY A 1 80 ? -6.302 1.926 -6.309 1.00 90.38 80 GLY A C 1
ATOM 589 O O . GLY A 1 80 ? -7.376 1.791 -5.729 1.00 90.38 80 GLY A O 1
ATOM 590 N N . LYS A 1 81 ? -6.204 1.809 -7.639 1.00 86.25 81 LYS A N 1
ATOM 591 C CA . LYS A 1 81 ? -7.366 1.588 -8.526 1.00 86.25 81 LYS A CA 1
ATOM 592 C C . LYS A 1 81 ? -8.153 0.306 -8.222 1.00 86.25 81 LYS A C 1
ATOM 594 O O . LYS A 1 81 ? -9.299 0.188 -8.628 1.00 86.25 81 LYS A O 1
ATOM 599 N N . MET A 1 82 ? -7.543 -0.648 -7.519 1.00 84.81 82 MET A N 1
ATOM 600 C CA . MET A 1 82 ? -8.182 -1.899 -7.098 1.00 84.81 82 MET A CA 1
ATOM 601 C C . MET A 1 82 ? -8.973 -1.769 -5.784 1.00 84.81 82 MET A C 1
ATOM 603 O O . MET A 1 82 ? -9.409 -2.785 -5.244 1.00 84.81 82 MET A O 1
ATOM 607 N N . GLY A 1 83 ? -9.114 -0.556 -5.231 1.00 89.06 83 GLY A N 1
ATOM 608 C CA . GLY A 1 83 ? -9.750 -0.338 -3.928 1.00 89.06 83 GLY A CA 1
ATOM 609 C C . GLY A 1 83 ? -8.964 -0.980 -2.785 1.00 89.06 83 GLY A C 1
ATOM 610 O O . GLY A 1 83 ? -9.550 -1.522 -1.849 1.00 89.06 83 GLY A O 1
ATOM 611 N N . GLN A 1 84 ? -7.633 -1.007 -2.907 1.00 92.44 84 GLN A N 1
ATOM 612 C CA . GLN A 1 84 ? -6.720 -1.542 -1.899 1.00 92.44 84 GLN A CA 1
ATOM 613 C C . GLN A 1 84 ? -5.571 -0.570 -1.644 1.00 92.44 84 GLN A C 1
ATOM 615 O O . GLN A 1 84 ? -5.055 0.040 -2.586 1.00 92.44 84 GLN A O 1
ATOM 620 N N . CYS A 1 85 ? -5.152 -0.459 -0.385 1.00 94.50 85 CYS A N 1
ATOM 621 C CA . CYS A 1 85 ? -3.996 0.334 0.003 1.00 94.50 85 CYS A CA 1
ATOM 622 C C . CYS A 1 85 ? -2.734 -0.276 -0.604 1.00 94.50 85 CYS A C 1
ATOM 624 O O . CYS A 1 85 ? -2.432 -1.456 -0.412 1.00 94.50 85 CYS A O 1
ATOM 626 N N . CYS A 1 86 ? -1.998 0.528 -1.355 1.00 95.12 86 CYS A N 1
ATOM 627 C CA . CYS A 1 86 ? -0.804 0.125 -2.073 1.00 95.12 86 CYS A CA 1
ATOM 628 C C . CYS A 1 86 ? 0.352 1.088 -1.778 1.00 95.12 86 CYS A C 1
ATOM 630 O O . CYS A 1 86 ? 0.156 2.246 -1.412 1.00 95.12 86 CYS A O 1
ATOM 632 N N . ALA A 1 87 ? 1.567 0.582 -1.938 1.00 95.75 87 ALA A N 1
ATOM 633 C CA . ALA A 1 87 ? 2.817 1.295 -1.771 1.00 95.75 87 ALA A CA 1
ATOM 634 C C . ALA A 1 87 ? 3.213 2.011 -3.070 1.00 95.75 87 ALA A C 1
ATOM 636 O O . ALA A 1 87 ? 3.090 1.467 -4.174 1.00 95.75 87 ALA A O 1
ATOM 637 N N . LEU A 1 88 ? 3.707 3.238 -2.923 1.00 94.31 88 LEU A N 1
ATOM 638 C CA . LEU A 1 88 ? 4.260 4.043 -4.011 1.00 94.31 88 LEU A CA 1
ATOM 639 C C . LEU A 1 88 ? 5.701 3.617 -4.353 1.00 94.31 88 LEU A C 1
ATOM 641 O O . LEU A 1 88 ? 6.260 2.689 -3.765 1.00 94.31 88 LEU A O 1
ATOM 645 N N . TYR A 1 89 ? 6.315 4.299 -5.321 1.00 93.44 89 TYR A N 1
ATOM 646 C CA . TYR A 1 89 ? 7.723 4.095 -5.664 1.00 93.44 89 TYR A CA 1
ATOM 647 C C . TYR A 1 89 ? 8.620 4.226 -4.423 1.00 93.44 89 TYR A C 1
ATOM 649 O O . TYR A 1 89 ? 8.438 5.137 -3.619 1.00 93.44 89 TYR A O 1
ATOM 657 N N . TRP A 1 90 ? 9.584 3.311 -4.274 1.00 92.31 90 TRP A N 1
ATOM 658 C CA . TRP A 1 90 ? 10.520 3.248 -3.139 1.00 92.31 90 TRP A CA 1
ATOM 659 C C . TRP A 1 90 ? 9.876 2.984 -1.761 1.00 92.31 90 TRP A C 1
ATOM 661 O O . TRP A 1 90 ? 10.568 2.938 -0.738 1.00 92.31 90 TRP A O 1
ATOM 671 N N . GLN A 1 91 ? 8.567 2.722 -1.713 1.00 92.38 91 GLN A N 1
ATOM 672 C CA . GLN A 1 91 ? 7.872 2.355 -0.483 1.00 92.38 91 GLN A CA 1
ATOM 673 C C . GLN A 1 91 ? 7.871 0.850 -0.235 1.00 92.38 91 GLN A C 1
ATOM 675 O O . GLN A 1 91 ? 8.111 0.036 -1.133 1.00 92.38 91 GLN A O 1
ATOM 680 N N . THR A 1 92 ? 7.687 0.489 1.033 1.00 91.88 92 THR A N 1
ATOM 681 C CA . THR A 1 92 ? 7.801 -0.894 1.502 1.00 91.88 92 THR A CA 1
ATOM 682 C C . THR A 1 92 ? 6.659 -1.754 0.975 1.00 91.88 92 THR A C 1
ATOM 684 O O . THR A 1 92 ? 5.497 -1.363 0.998 1.00 91.88 92 THR A O 1
ATOM 687 N N . CYS A 1 93 ? 6.985 -2.959 0.518 1.00 92.12 93 CYS A N 1
ATOM 688 C CA . CYS A 1 93 ? 6.021 -3.902 -0.025 1.00 92.12 93 CYS A CA 1
ATOM 689 C C . CYS A 1 93 ? 6.289 -5.326 0.469 1.00 92.12 93 CYS A C 1
ATOM 691 O O . CYS A 1 93 ? 7.403 -5.686 0.841 1.00 92.12 93 CYS A O 1
ATOM 693 N N . SER A 1 94 ? 5.263 -6.176 0.424 1.00 91.56 94 SER A N 1
ATOM 694 C CA . SER A 1 94 ? 5.407 -7.620 0.691 1.00 91.56 94 SER A CA 1
ATOM 695 C C . SER A 1 94 ? 5.250 -8.454 -0.583 1.00 91.56 94 SER A C 1
ATOM 697 O O . SER A 1 94 ? 5.884 -9.499 -0.739 1.00 91.56 94 SER A O 1
ATOM 699 N N . LYS A 1 95 ? 4.396 -7.991 -1.506 1.00 91.94 95 LYS A N 1
ATOM 700 C CA . LYS A 1 95 ? 4.039 -8.652 -2.768 1.00 91.94 95 LYS A CA 1
ATOM 701 C C . LYS A 1 95 ? 3.994 -7.617 -3.888 1.00 91.94 95 LYS A C 1
ATOM 703 O O . LYS A 1 95 ? 3.664 -6.466 -3.638 1.00 91.94 95 LYS A O 1
ATOM 708 N N . THR A 1 96 ? 4.237 -8.036 -5.128 1.00 91.31 96 THR A N 1
ATOM 709 C CA . THR A 1 96 ? 4.173 -7.151 -6.307 1.00 91.31 96 THR A CA 1
ATOM 710 C C . THR A 1 96 ? 2.821 -6.457 -6.457 1.00 91.31 96 THR A C 1
ATOM 712 O O . THR A 1 96 ? 2.775 -5.273 -6.751 1.00 91.31 96 THR A O 1
ATOM 715 N N . LYS A 1 97 ? 1.719 -7.155 -6.154 1.00 91.12 97 LYS A N 1
ATOM 716 C CA . LYS A 1 97 ? 0.367 -6.571 -6.165 1.00 91.12 97 LYS A CA 1
ATOM 717 C C . LYS A 1 97 ? 0.148 -5.449 -5.140 1.00 91.12 97 LYS A C 1
ATOM 719 O O . LYS A 1 97 ? -0.873 -4.784 -5.191 1.00 91.12 97 LYS A O 1
ATOM 724 N N . HIS A 1 98 ? 1.050 -5.296 -4.169 1.00 93.62 98 HIS A N 1
ATOM 725 C CA . HIS A 1 98 ? 0.979 -4.207 -3.200 1.00 93.62 98 HIS A CA 1
ATOM 726 C C . HIS A 1 98 ? 1.587 -2.914 -3.753 1.00 93.62 98 HIS A C 1
ATOM 728 O O . HIS A 1 98 ? 1.491 -1.903 -3.078 1.00 93.62 98 HIS A O 1
ATOM 734 N N . CYS A 1 99 ? 2.204 -2.917 -4.936 1.00 94.50 99 CYS A N 1
ATOM 735 C CA . CYS A 1 99 ? 2.666 -1.695 -5.586 1.00 94.50 99 CYS A CA 1
ATOM 736 C C . CYS A 1 99 ? 1.508 -1.022 -6.331 1.00 94.50 99 CYS A C 1
ATOM 738 O O . CYS A 1 99 ? 0.740 -1.696 -7.015 1.00 94.50 99 CYS A O 1
ATOM 740 N N . CYS A 1 100 ? 1.377 0.300 -6.201 1.00 93.69 100 CYS A N 1
ATOM 741 C CA . CYS A 1 100 ? 0.298 1.045 -6.856 1.00 93.69 100 CYS A CA 1
ATOM 742 C C . CYS A 1 100 ? 0.444 1.108 -8.378 1.00 93.69 100 CYS A C 1
ATOM 744 O O . CYS A 1 100 ? -0.557 1.157 -9.093 1.00 93.69 100 CYS A O 1
ATOM 746 N N . ASP A 1 101 ? 1.683 1.150 -8.866 1.00 92.12 101 ASP A N 1
ATOM 747 C CA . ASP A 1 101 ? 1.984 1.115 -10.290 1.00 92.12 101 ASP A CA 1
ATOM 748 C C . ASP A 1 101 ? 2.098 -0.351 -10.744 1.00 92.12 101 ASP A C 1
ATOM 750 O O . ASP A 1 101 ? 2.924 -1.090 -10.195 1.00 92.12 101 ASP A O 1
ATOM 754 N N . PRO A 1 102 ? 1.309 -0.797 -11.740 1.00 90.00 102 PRO A N 1
ATOM 755 C CA . PRO A 1 102 ? 1.390 -2.164 -12.254 1.00 90.00 102 PRO A CA 1
ATOM 756 C C . PRO A 1 102 ? 2.751 -2.496 -12.886 1.00 90.00 102 PRO A C 1
ATOM 758 O O . PRO A 1 102 ? 3.095 -3.673 -13.015 1.00 90.00 102 PRO A O 1
ATOM 761 N N . ASN A 1 103 ? 3.532 -1.482 -13.267 1.00 91.88 103 ASN A N 1
ATOM 762 C CA . ASN A 1 103 ? 4.874 -1.651 -13.812 1.00 91.88 103 ASN A CA 1
ATOM 763 C C . ASN A 1 103 ? 5.934 -1.840 -12.725 1.00 91.88 103 ASN A C 1
ATOM 765 O O . ASN A 1 103 ? 7.063 -2.206 -13.045 1.00 91.88 103 ASN A O 1
ATOM 769 N N . HIS A 1 104 ? 5.615 -1.603 -11.450 1.00 92.88 104 HIS A N 1
ATOM 770 C CA . HIS A 1 104 ? 6.557 -1.840 -10.360 1.00 92.88 104 HIS A CA 1
ATOM 771 C C . HIS A 1 104 ? 6.526 -3.304 -9.919 1.00 92.88 104 HIS A C 1
ATOM 773 O O . HIS A 1 104 ? 5.513 -4.002 -9.956 1.00 92.88 104 HIS A O 1
ATOM 779 N N . ARG A 1 105 ? 7.678 -3.786 -9.470 1.00 92.75 105 ARG A N 1
ATOM 780 C CA . ARG A 1 105 ? 7.878 -5.086 -8.840 1.00 92.75 105 ARG A CA 1
ATOM 781 C C . ARG A 1 105 ? 8.296 -4.873 -7.395 1.00 92.75 105 ARG A C 1
ATOM 783 O O . ARG A 1 105 ? 8.993 -3.916 -7.071 1.00 92.75 105 ARG A O 1
ATOM 790 N N . CYS A 1 106 ? 7.882 -5.792 -6.529 1.00 92.44 106 CYS A N 1
ATOM 791 C CA . CYS A 1 106 ? 8.303 -5.782 -5.136 1.00 92.44 106 CYS A CA 1
ATOM 792 C C . CYS A 1 106 ? 9.660 -6.485 -5.011 1.00 92.44 106 CYS A C 1
ATOM 794 O O . CYS A 1 106 ? 9.723 -7.716 -4.953 1.00 92.44 106 CYS A O 1
ATOM 796 N N . VAL A 1 107 ? 10.739 -5.705 -5.032 1.00 91.94 107 VAL A N 1
ATOM 797 C CA . VAL A 1 107 ? 12.122 -6.188 -5.145 1.00 91.94 107 VAL A CA 1
ATOM 798 C C . VAL A 1 107 ? 12.855 -6.002 -3.818 1.00 91.94 107 VAL A C 1
ATOM 800 O O . VAL A 1 107 ? 12.639 -5.027 -3.100 1.00 91.94 107 VAL A O 1
ATOM 803 N N . ARG A 1 108 ? 13.721 -6.955 -3.468 1.00 89.44 108 ARG A N 1
ATOM 804 C CA . ARG A 1 108 ? 14.623 -6.817 -2.321 1.00 89.44 108 ARG A CA 1
ATOM 805 C C . ARG A 1 108 ? 15.787 -5.910 -2.717 1.00 89.44 108 ARG A C 1
ATOM 807 O O . ARG A 1 108 ? 16.450 -6.186 -3.710 1.00 89.44 108 ARG A O 1
ATOM 814 N N . VAL A 1 109 ? 16.005 -4.845 -1.958 1.00 83.62 109 VAL A N 1
ATOM 815 C CA . VAL A 1 109 ? 17.145 -3.939 -2.149 1.00 83.62 109 VAL A CA 1
ATOM 816 C C . VAL A 1 109 ? 18.316 -4.467 -1.318 1.00 83.62 109 VAL A C 1
ATOM 818 O O . VAL A 1 109 ? 18.088 -5.058 -0.264 1.00 83.62 109 VAL A O 1
ATOM 821 N N . GLU A 1 110 ? 19.550 -4.320 -1.801 1.00 69.88 110 GLU A N 1
ATOM 822 C CA . GLU A 1 110 ? 20.744 -4.663 -1.018 1.00 69.88 110 GLU A CA 1
ATOM 823 C C . GLU A 1 110 ? 20.812 -3.801 0.247 1.00 69.88 110 GLU A C 1
ATOM 825 O O . GLU A 1 110 ? 20.512 -2.608 0.225 1.00 69.88 110 GLU A O 1
ATOM 830 N N . GLY A 1 111 ? 21.149 -4.427 1.371 1.00 67.44 111 GLY A N 1
ATOM 831 C CA . GLY A 1 111 ? 20.800 -3.888 2.679 1.00 67.44 111 GLY A CA 1
ATOM 832 C C . GLY A 1 111 ? 19.406 -4.379 3.098 1.00 67.44 111 GLY A C 1
ATOM 833 O O . GLY A 1 111 ? 19.057 -5.506 2.785 1.00 67.44 111 GLY A O 1
ATOM 834 N N . PRO A 1 112 ? 18.632 -3.619 3.866 1.00 62.38 112 PRO A N 1
ATOM 835 C CA . PRO A 1 112 ? 17.656 -4.072 4.868 1.00 62.38 112 PRO A CA 1
ATOM 836 C C . PRO A 1 112 ? 16.656 -5.191 4.495 1.00 62.38 112 PRO A C 1
ATOM 838 O O . PRO A 1 112 ? 16.305 -5.433 3.346 1.00 62.38 112 PRO A O 1
ATOM 841 N N . THR A 1 113 ? 16.108 -5.851 5.523 1.00 73.12 113 THR A N 1
ATOM 842 C CA . THR A 1 113 ? 15.165 -6.992 5.461 1.00 73.12 113 THR A CA 1
ATOM 843 C C . THR A 1 113 ? 13.845 -6.721 4.719 1.00 73.12 113 THR A C 1
ATOM 845 O O . THR A 1 113 ? 13.039 -7.636 4.546 1.00 73.12 113 THR A O 1
ATOM 848 N N . TYR A 1 114 ? 13.599 -5.485 4.283 1.00 79.75 114 TYR A N 1
ATOM 849 C CA . TYR A 1 114 ? 12.367 -5.053 3.633 1.00 79.75 114 TYR A CA 1
ATOM 850 C C . TYR A 1 114 ? 12.490 -5.002 2.102 1.00 79.75 114 TYR A C 1
ATOM 852 O O . TYR A 1 114 ? 13.553 -4.766 1.533 1.00 79.75 114 TYR A O 1
ATOM 860 N N . ARG A 1 115 ? 11.369 -5.223 1.408 1.00 90.88 115 ARG A N 1
ATOM 861 C CA . ARG A 1 115 ? 11.278 -5.118 -0.057 1.00 90.88 115 ARG A CA 1
ATOM 862 C C . ARG A 1 115 ? 10.661 -3.778 -0.439 1.00 90.88 115 ARG A C 1
ATOM 864 O O . ARG A 1 115 ? 9.835 -3.258 0.308 1.00 90.88 115 ARG A O 1
ATOM 871 N N . LYS A 1 116 ? 11.044 -3.238 -1.594 1.00 92.00 116 LYS A N 1
ATOM 872 C CA . LYS A 1 116 ? 10.576 -1.949 -2.115 1.00 92.00 116 LYS A CA 1
ATOM 873 C C . LYS A 1 116 ? 9.893 -2.101 -3.473 1.00 92.00 116 LYS A C 1
ATOM 875 O O . LYS A 1 116 ? 10.253 -2.983 -4.254 1.00 92.00 116 LYS A O 1
ATOM 880 N N . CYS A 1 117 ? 8.919 -1.240 -3.757 1.00 93.44 117 CYS A N 1
ATOM 881 C CA . CYS A 1 117 ? 8.315 -1.128 -5.085 1.00 93.44 117 CYS A CA 1
ATOM 882 C C . CYS A 1 117 ? 9.249 -0.369 -6.031 1.00 93.44 117 CYS A C 1
ATOM 884 O O . CYS A 1 117 ? 9.469 0.830 -5.856 1.00 93.44 117 CYS A O 1
ATOM 886 N N . LEU A 1 118 ? 9.805 -1.079 -7.015 1.00 92.94 118 LEU A N 1
ATOM 887 C CA . LEU A 1 118 ? 10.774 -0.563 -7.985 1.00 92.94 118 LEU A CA 1
ATOM 888 C C . LEU A 1 118 ? 10.391 -0.972 -9.401 1.00 92.94 118 LEU A C 1
ATOM 890 O O . LEU A 1 118 ? 9.744 -1.999 -9.597 1.00 92.94 118 LEU A O 1
ATOM 894 N N . TYR A 1 119 ? 10.854 -0.232 -10.404 1.00 89.62 119 TYR A N 1
ATOM 895 C CA . TYR A 1 119 ? 10.803 -0.736 -11.771 1.00 89.62 119 TYR A CA 1
ATOM 896 C C . TYR A 1 119 ? 11.625 -2.028 -11.884 1.00 89.62 119 TYR A C 1
ATOM 898 O O . TYR A 1 119 ? 12.695 -2.131 -11.273 1.00 89.62 119 TYR A O 1
ATOM 906 N N . PRO A 1 120 ? 11.146 -3.032 -12.640 1.00 82.75 120 PRO A N 1
ATOM 907 C CA . PRO A 1 120 ? 11.951 -4.201 -12.938 1.00 82.75 120 PRO A CA 1
ATOM 908 C C . PRO A 1 120 ? 13.249 -3.729 -13.587 1.00 82.75 120 PRO A C 1
ATOM 910 O O . PRO A 1 120 ? 13.228 -2.893 -14.492 1.00 82.75 120 PRO A O 1
ATOM 913 N N . ARG A 1 121 ? 14.383 -4.260 -13.122 1.00 73.69 121 ARG A N 1
ATOM 914 C CA . ARG A 1 121 ? 15.660 -4.042 -13.799 1.00 73.69 121 ARG A CA 1
ATOM 915 C C . ARG A 1 121 ? 15.462 -4.545 -15.225 1.00 73.69 121 ARG A C 1
ATOM 917 O O . ARG A 1 121 ? 15.112 -5.710 -15.408 1.00 73.69 121 ARG A O 1
ATOM 924 N N . SER A 1 122 ? 15.580 -3.656 -16.208 1.00 64.44 122 SER A N 1
ATOM 925 C CA . SER A 1 122 ? 15.517 -4.072 -17.601 1.00 64.44 122 SER A CA 1
ATOM 926 C C . SER A 1 122 ? 16.661 -5.054 -17.807 1.00 64.44 122 SER A C 1
ATOM 928 O O . SER A 1 122 ? 17.827 -4.662 -17.812 1.00 64.44 122 SER A O 1
ATOM 930 N N . ASN A 1 123 ? 16.343 -6.341 -17.917 1.00 51.34 123 ASN A N 1
ATOM 931 C CA . ASN A 1 123 ? 17.259 -7.286 -18.522 1.00 51.34 123 ASN A CA 1
ATOM 932 C C . ASN A 1 123 ? 17.229 -6.949 -20.010 1.00 51.34 123 ASN A C 1
ATOM 934 O O . ASN A 1 123 ? 16.518 -7.590 -20.782 1.00 51.34 123 ASN A O 1
ATOM 938 N N . THR A 1 124 ? 17.957 -5.908 -20.412 1.00 51.16 124 THR A N 1
ATOM 939 C CA . THR A 1 124 ? 18.367 -5.742 -21.802 1.00 51.16 124 THR A CA 1
ATOM 940 C C . THR A 1 124 ? 19.276 -6.915 -22.126 1.00 51.16 124 THR A C 1
ATOM 942 O O . THR A 1 124 ? 20.499 -6.819 -22.086 1.00 51.16 124 THR A O 1
ATOM 945 N N . VAL A 1 125 ? 18.671 -8.060 -22.428 1.00 50.53 125 VAL A N 1
ATOM 946 C CA . VAL A 1 125 ? 19.301 -9.018 -23.317 1.00 50.53 125 VAL A CA 1
ATOM 947 C C . VAL A 1 125 ? 19.295 -8.299 -24.658 1.00 50.53 125 VAL A C 1
ATOM 949 O O . VAL A 1 125 ? 18.262 -8.222 -25.323 1.00 50.53 125 VAL A O 1
ATOM 952 N N . ASN A 1 126 ? 20.418 -7.673 -25.009 1.00 45.38 126 ASN A N 1
ATOM 953 C CA . ASN A 1 126 ? 20.655 -7.181 -26.360 1.00 45.38 126 ASN A CA 1
ATOM 954 C C . ASN A 1 126 ? 20.650 -8.397 -27.298 1.00 45.38 126 ASN A C 1
ATOM 956 O O . ASN A 1 126 ? 21.685 -8.968 -27.618 1.00 45.38 126 ASN A O 1
ATO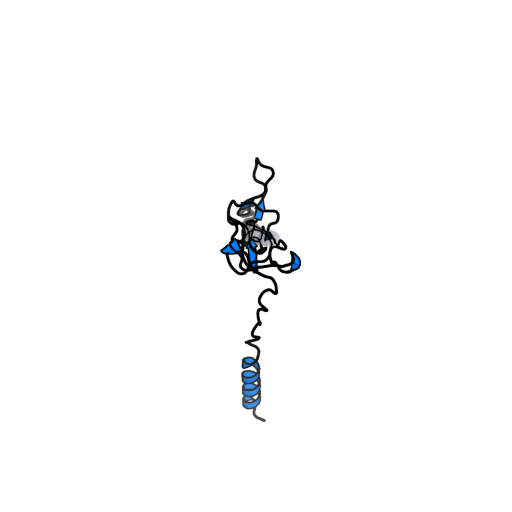M 960 N N . LEU A 1 127 ? 19.455 -8.805 -27.724 1.00 53.28 127 LEU A N 1
ATOM 961 C CA . LEU A 1 127 ? 19.212 -9.780 -28.788 1.00 53.28 127 LEU A CA 1
ATOM 962 C C . LEU A 1 127 ? 19.304 -9.126 -30.176 1.00 53.28 127 LEU A C 1
ATOM 964 O O . LEU A 1 127 ? 18.875 -9.688 -31.178 1.00 53.28 127 LEU A O 1
ATOM 968 N N . THR A 1 128 ? 19.909 -7.944 -30.272 1.00 54.34 128 THR A N 1
ATOM 969 C CA . THR A 1 128 ? 20.313 -7.332 -31.538 1.00 54.34 128 THR A CA 1
ATOM 970 C C . THR A 1 128 ? 21.668 -7.901 -31.951 1.00 54.34 128 THR A C 1
ATOM 972 O O . THR A 1 128 ? 22.695 -7.239 -31.823 1.00 54.34 128 THR A O 1
ATOM 975 N N . GLY A 1 129 ? 21.688 -9.161 -32.386 1.00 52.03 129 GLY A N 1
ATOM 976 C CA . GLY A 1 129 ? 22.943 -9.833 -32.734 1.00 52.03 129 GLY A CA 1
ATOM 977 C C . GLY A 1 129 ? 22.855 -11.018 -33.689 1.00 52.03 129 GLY A C 1
ATOM 978 O O . GLY A 1 129 ? 23.888 -11.432 -34.195 1.00 52.03 129 GLY A O 1
ATOM 979 N N . LEU A 1 130 ? 21.670 -11.539 -34.017 1.00 50.56 130 LEU A N 1
ATOM 980 C CA . LEU A 1 130 ? 21.516 -12.468 -35.144 1.00 50.56 130 LEU A CA 1
ATOM 981 C C . LEU A 1 130 ? 20.925 -11.701 -36.322 1.00 50.56 130 LEU A C 1
ATOM 983 O O . LEU A 1 130 ? 19.771 -11.863 -36.713 1.00 50.56 130 LEU A O 1
ATOM 987 N N . ARG A 1 131 ? 21.746 -10.792 -36.858 1.00 53.75 131 ARG A N 1
ATOM 988 C CA . ARG A 1 131 ? 21.515 -10.179 -38.163 1.00 53.75 131 ARG A CA 1
ATOM 989 C C . ARG A 1 131 ? 21.462 -11.326 -39.169 1.00 53.75 131 ARG A C 1
ATOM 991 O O . ARG A 1 131 ? 22.457 -12.011 -39.381 1.00 53.75 131 ARG A O 1
ATOM 998 N N . SER A 1 132 ? 20.281 -11.542 -39.733 1.00 56.59 132 SER A N 1
ATOM 999 C CA . SER A 1 132 ? 20.021 -12.439 -40.855 1.00 56.59 132 SER A CA 1
ATOM 1000 C C . SER A 1 132 ? 20.996 -12.130 -41.999 1.00 56.59 132 SER A C 1
ATOM 1002 O O . SER A 1 132 ? 20.791 -11.205 -42.781 1.00 56.59 132 SER A O 1
ATOM 1004 N N . TRP A 1 133 ? 22.114 -12.853 -42.035 1.00 54.34 133 TRP A N 1
ATOM 1005 C CA . TRP A 1 133 ? 23.159 -12.772 -43.063 1.00 54.34 133 TRP A CA 1
ATOM 1006 C C . TRP A 1 133 ? 23.258 -14.070 -43.869 1.00 54.34 133 TRP A C 1
ATOM 1008 O O . TRP A 1 133 ? 24.229 -14.296 -44.586 1.00 54.34 133 TRP A O 1
ATOM 1018 N N . SER A 1 134 ? 22.259 -14.942 -43.756 1.00 61.25 134 SER A N 1
ATOM 1019 C CA . SER A 1 134 ? 22.336 -16.298 -44.291 1.00 61.25 134 SER A CA 1
ATOM 1020 C C . SER A 1 134 ? 21.460 -16.536 -45.515 1.00 61.25 134 SER A C 1
ATOM 1022 O O . SER A 1 134 ? 21.843 -17.352 -46.338 1.00 61.25 134 SER A O 1
ATOM 1024 N N . VAL A 1 135 ? 20.347 -15.826 -45.731 1.00 64.44 135 VAL A N 1
ATOM 1025 C CA . VAL A 1 135 ? 19.461 -16.192 -46.857 1.00 64.44 135 VAL A CA 1
ATOM 1026 C C . VAL A 1 135 ? 20.056 -15.797 -48.212 1.00 64.44 135 VAL A C 1
ATOM 1028 O O . VAL A 1 135 ? 20.145 -16.637 -49.100 1.00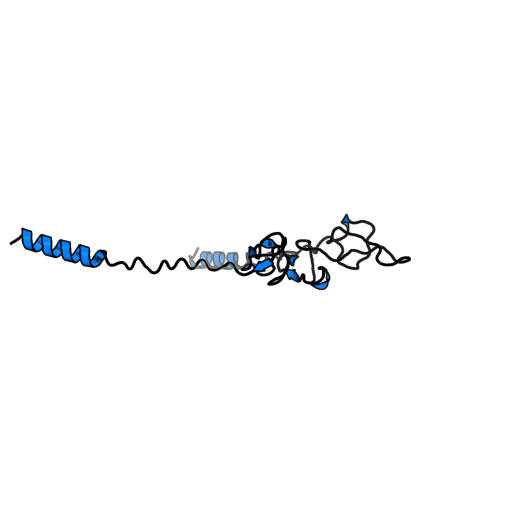 64.44 135 VAL A O 1
ATOM 1031 N N . TRP A 1 136 ? 20.541 -14.561 -48.366 1.00 67.81 136 TRP A N 1
ATOM 1032 C CA . TRP A 1 136 ? 21.109 -14.093 -49.639 1.00 67.81 136 TRP A CA 1
ATOM 1033 C C . TRP A 1 136 ? 22.453 -14.744 -49.978 1.00 67.81 136 TRP A C 1
ATOM 1035 O O . TRP A 1 136 ? 22.679 -15.084 -51.135 1.00 67.81 136 TRP A O 1
ATOM 1045 N N . ASN A 1 137 ? 23.312 -14.988 -48.982 1.00 70.75 137 ASN A N 1
ATOM 1046 C CA . ASN A 1 137 ? 24.589 -15.676 -49.196 1.00 70.75 137 ASN A CA 1
ATOM 1047 C C . ASN A 1 137 ? 24.392 -17.155 -49.563 1.00 70.75 137 ASN A C 1
ATOM 1049 O O . ASN A 1 137 ? 25.078 -17.656 -50.449 1.00 70.75 137 ASN A O 1
ATOM 1053 N N . VAL A 1 138 ? 23.418 -17.840 -48.950 1.00 75.19 138 VAL A N 1
ATOM 1054 C CA . VAL A 1 138 ? 23.074 -19.223 -49.322 1.00 75.19 138 VAL A CA 1
ATOM 1055 C C . VAL A 1 138 ? 22.441 -19.271 -50.714 1.00 75.19 138 VAL A C 1
ATOM 1057 O O . VAL A 1 138 ? 22.805 -20.135 -51.508 1.00 75.19 138 VAL A O 1
ATOM 1060 N N . LEU A 1 139 ? 21.558 -18.326 -51.060 1.00 79.06 139 LEU A N 1
ATOM 1061 C CA . LEU A 1 139 ? 20.971 -18.266 -52.404 1.00 79.06 139 LEU A CA 1
ATOM 1062 C C . LEU A 1 139 ? 22.037 -18.027 -53.483 1.00 79.06 139 LEU A C 1
ATOM 1064 O O . LEU A 1 139 ? 22.030 -18.699 -54.511 1.00 79.06 139 LEU A O 1
ATOM 1068 N N . LEU A 1 140 ? 22.971 -17.101 -53.237 1.00 81.06 140 LEU A N 1
ATOM 1069 C CA . LEU A 1 140 ? 24.058 -16.795 -54.166 1.00 81.06 140 LEU A CA 1
ATOM 1070 C C . LEU A 1 140 ? 24.985 -18.005 -54.355 1.00 81.06 140 LEU A C 1
ATOM 1072 O O . LEU A 1 140 ? 25.356 -18.326 -55.482 1.00 81.06 140 LEU A O 1
ATOM 1076 N N . TYR A 1 141 ? 25.300 -18.718 -53.269 1.00 80.81 141 TYR A N 1
ATOM 1077 C CA . TYR A 1 141 ? 26.111 -19.934 -53.323 1.00 80.81 141 TYR A CA 1
ATOM 1078 C C . TYR A 1 141 ? 25.432 -21.043 -54.138 1.00 80.81 141 TYR A C 1
ATOM 1080 O O . TYR A 1 141 ? 26.069 -21.661 -54.988 1.00 80.81 141 TYR A O 1
ATOM 1088 N N . LEU A 1 142 ? 24.125 -21.256 -53.950 1.00 83.31 142 LEU A N 1
ATOM 1089 C CA . LEU A 1 142 ? 23.363 -22.246 -54.721 1.00 83.31 142 LEU A CA 1
ATOM 1090 C C . LEU A 1 142 ? 23.281 -21.895 -56.214 1.00 83.31 142 LEU A C 1
ATOM 1092 O O . LEU A 1 142 ? 23.366 -22.790 -57.054 1.00 83.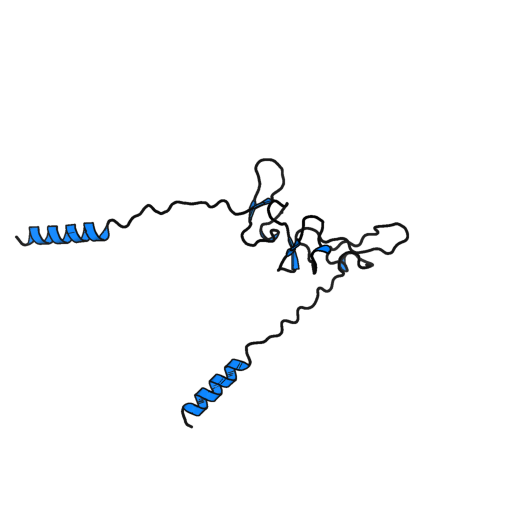31 142 LEU A O 1
ATOM 1096 N N . ILE A 1 143 ? 23.152 -20.610 -56.559 1.00 84.19 143 ILE A N 1
ATOM 1097 C CA . ILE A 1 143 ? 23.142 -20.155 -57.958 1.00 84.19 143 ILE A CA 1
ATOM 1098 C C . ILE A 1 143 ? 24.506 -20.395 -58.618 1.00 84.19 143 ILE A C 1
ATOM 1100 O O . ILE A 1 143 ? 24.559 -20.947 -59.718 1.00 84.19 143 ILE A O 1
ATOM 1104 N N . LEU A 1 144 ? 25.605 -20.038 -57.943 1.00 83.50 144 LEU A N 1
ATOM 1105 C CA . LEU A 1 144 ? 26.964 -20.252 -58.455 1.00 83.50 144 LEU A CA 1
ATOM 1106 C C . LEU A 1 144 ? 27.281 -21.741 -58.635 1.00 83.50 144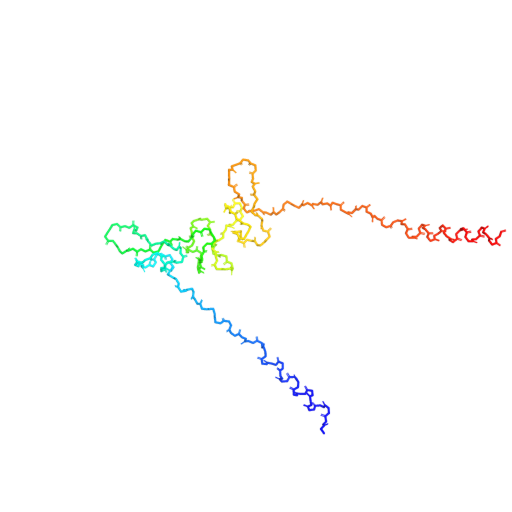 LEU A C 1
ATOM 1108 O O . LEU A 1 144 ? 27.817 -22.137 -59.668 1.00 83.50 144 LEU A O 1
ATOM 1112 N N . LEU A 1 145 ? 26.895 -22.577 -57.669 1.00 82.19 145 LEU A N 1
ATOM 1113 C CA . LEU A 1 145 ? 27.120 -24.021 -57.726 1.00 82.19 145 LEU A CA 1
ATOM 1114 C C . LEU A 1 145 ? 26.339 -24.673 -58.876 1.00 82.19 145 LEU A C 1
ATOM 1116 O O . LEU A 1 145 ? 26.844 -25.582 -59.530 1.00 82.19 145 LEU A O 1
ATOM 1120 N N . ARG A 1 146 ? 25.138 -24.169 -59.187 1.00 81.19 146 ARG A N 1
ATOM 1121 C CA . ARG A 1 146 ? 24.365 -24.629 -60.347 1.00 81.19 146 ARG A CA 1
ATOM 1122 C C . ARG A 1 146 ? 25.010 -24.227 -61.675 1.00 81.19 146 ARG A C 1
ATOM 1124 O O . ARG A 1 146 ? 24.979 -25.016 -62.611 1.00 81.19 146 ARG A O 1
ATOM 1131 N N . TYR A 1 147 ? 25.594 -23.032 -61.760 1.00 79.12 147 TYR A N 1
ATOM 1132 C CA . TYR A 1 147 ? 26.277 -22.569 -62.971 1.00 79.12 147 TYR A CA 1
ATOM 1133 C C . TYR A 1 147 ? 27.516 -23.422 -63.286 1.00 79.12 147 TYR A C 1
ATOM 1135 O O . TYR A 1 147 ? 27.728 -23.786 -64.436 1.00 79.12 147 TYR A O 1
ATOM 1143 N N . PHE A 1 148 ? 28.276 -23.811 -62.257 1.00 72.62 148 PHE A N 1
ATOM 1144 C CA . PHE A 1 148 ? 29.486 -24.634 -62.390 1.00 72.62 148 PHE A CA 1
ATOM 1145 C C . PHE A 1 148 ? 29.214 -26.116 -62.708 1.00 72.62 148 PHE A C 1
ATOM 1147 O O . PHE A 1 148 ? 30.125 -26.837 -63.079 1.00 72.62 148 PHE A O 1
ATOM 1154 N N . LEU A 1 149 ? 27.983 -26.602 -62.516 1.00 70.06 149 LEU A N 1
ATOM 1155 C CA . LEU A 1 149 ? 27.605 -27.982 -62.854 1.00 70.06 149 LEU A CA 1
ATOM 1156 C C . LEU A 1 149 ? 27.002 -28.116 -64.259 1.00 70.06 149 LEU A C 1
ATOM 1158 O O . LEU A 1 149 ? 26.835 -29.233 -64.742 1.00 70.06 149 LEU A O 1
ATOM 1162 N N . ILE A 1 150 ? 26.609 -27.001 -64.881 1.00 69.19 150 ILE A N 1
ATOM 1163 C CA . ILE A 1 150 ? 25.984 -26.975 -66.213 1.00 69.19 150 ILE A CA 1
ATOM 1164 C C . ILE A 1 150 ? 27.015 -26.658 -67.312 1.00 69.19 150 ILE A C 1
ATOM 1166 O O . ILE A 1 150 ? 26.791 -27.021 -68.466 1.00 69.19 150 ILE A O 1
ATOM 1170 N N . TYR A 1 151 ? 28.132 -26.022 -66.953 1.00 53.34 151 TYR A N 1
ATOM 1171 C CA . TYR A 1 151 ? 29.292 -25.767 -67.813 1.00 53.34 151 TYR A CA 1
ATOM 1172 C C . TYR A 1 151 ? 30.482 -26.610 -67.369 1.00 53.34 151 TYR A C 1
ATOM 1174 O O . TYR A 1 151 ? 31.249 -27.035 -68.260 1.00 53.34 151 TYR A O 1
#

Radius of gyration: 30.7 Å; chains: 1; bounding box: 68×37×95 Å